Protein 1H6Q (pdb70)

InterPro domains:
  IPR011057 Mss4-like superfamily [SSF51316] (1-168)
  IPR011323 Mss4/translationally controlled 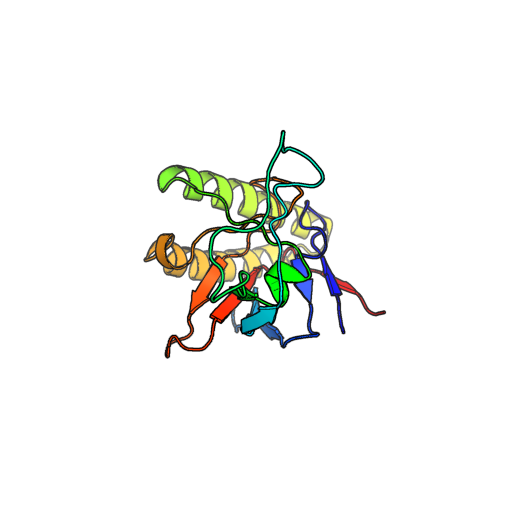tumour-associated TCTP [G3DSA:2.170.150.10] (1-168)
  IPR018103 Translationally controlled tumour protein, conserved site [PS01002] (45-55)
  IPR018103 Translationally controlled tumour protein, conserved site [PS01003] (125-147)
  IPR018105 Translationally controlled tumour protein [PF00838] (1-163)
  IPR018105 Translationally controlled tumour protein [PR01653] (1-21)
  IPR018105 Translationally controlled tumour protein [PR01653] (46-57)
  IPR018105 Translationally controlled tumour protein [PR01653] (58-77)
  IPR018105 Translationally controlled tumour protein [PTHR11991] (1-167)
  IPR034737 Translationally controlled tumour protein (TCTP) domain [PS51797] (1-168)

Solvent-accessible surface area: 11300 Å² total; per-residue (Å²): 155,30,55,16,87,10,104,59,34,8,87,86,7,1,1,53,72,50,87,33,160,116,58,145,36,23,6,51,37,0,50,5,121,87,62,108,50,174,61,67,67,103,82,112,180,61,66,104,136,107,93,155,120,62,170,124,161,89,127,149,37,83,75,66,31,21,38,0,30,120,70,29,153,18,24,85,54,105,57,77,137,169,41,17,101,77,84,19,90,38,6,17,106,37,0,58,47,81,0,131,142,76,52,77,133,70,36,78,80,6,53,165,46,10,75,27,30,22,139,128,12,45,74,80,50,152,84,32,68,18,28,13,18,96,43,115,51,51,56,2,10,16,6,4,31,25,107,139,177,115,27,158,30,21,18,0,9,0,31,60,4,3,21,61,64,83,169,229

Foldseek 3Di:
DKFKAFPQQGGRVFGPVQHWDADPQFKIKGWWDKDKDQDQDCPDPDDDDDDDQPPDDPDNDIDIDTPGCVVQVKAFDAADLVRLVVLCVVLLVVLLVVCVVPPNVVNVSNCVSVVVVVVVCSVCVPQQGWIGGPSPDSNTWIKTWHADPVRNIIMIITRNSRMDIHDD

CATH classification: 2.170.150.10

Organism: Schizosaccharomyces pombe (strain 972 / ATCC 24843) (NCBI:txid284812)

Secondary structure (DSSP, 8-state):
--EEE-TTTTSS-EETTT-EEE-SSSEEEEE--EEEEE----STTS------S-S-SS---EEEEEHHHHHTT-EE----HHHHHHHHHHHHHHHHHHHHHS-TTHHHHHHHHHHHHHHHHHTTTTTT--EE-TT--TTS--EEEEE-SSSS-EEEEEESTT-EEE--

GO terms:
  GO:0005634 nucleus (C, HDA)
  GO:0005829 cytosol (C, HDA)
  GO:0005515 protein binding (F, IPI)

Sequence (168 aa):
MLLYKDVISGDELVSDAYDLKEVDDIVYEADCQMVTVKQGGDVDIGANPSAEDAEENAEEGTETVNNLVYSFRLSPTSFDKKSYMSYIKGYMKAIKARLQESNPERVPVFEKNAIGFVKKILANFKDYDFYIGESMDPDAMVVLMNYREDGITPYMIFFKDGLVSEKF

Nearest PDB structures (foldseek):
  1h7y-assembly1_A  TM=1.006E+00  e=1.991E-35  Schizosaccharomyces pombe
  5o9m-assembly1_A  TM=9.366E-01  e=4.531E-17  Homo sapiens
  5o9l-assembly2_B  TM=9.007E-01  e=6.490E-17  Homo sapiens
  2hr9-assembly1_A  TM=8.297E-01  e=4.658E-18  Homo sapiens
  5o9m-assembly1_B  TM=8.349E-01  e=2.081E-17  Homo sapiens

Structure (mmCIF, N/CA/C/O backbone):
data_1H6Q
#
_entry.id   1H6Q
#
_cell.length_a   1.000
_cell.length_b   1.000
_cell.length_c   1.000
_cell.angle_alpha   90.00
_cell.angle_beta   90.00
_cell.angle_gamma   90.00
#
_symmetry.space_group_name_H-M   'P 1'
#
loop_
_atom_site.group_PDB
_atom_site.id
_atom_site.type_symbol
_atom_site.label_atom_id
_atom_site.label_alt_id
_atom_site.label_comp_id
_atom_site.label_asym_id
_atom_site.label_entity_id
_atom_site.label_seq_id
_atom_site.pdbx_PDB_ins_code
_atom_site.Cartn_x
_atom_site.Cartn_y
_atom_site.Cartn_z
_atom_site.occupancy
_atom_site.B_iso_or_equiv
_atom_site.auth_seq_id
_atom_site.auth_comp_id
_atom_site.auth_asym_id
_atom_site.auth_atom_id
_atom_site.pdbx_PDB_model_num
ATOM 1 N N . MET A 1 1 ? 5.454 2.181 15.222 1.00 0.00 1 MET A N 1
ATOM 2 C CA . MET A 1 1 ? 4.839 3.325 15.951 1.00 0.00 1 MET A CA 1
ATOM 3 C C . MET A 1 1 ? 4.741 4.535 15.016 1.00 0.00 1 MET A C 1
ATOM 4 O O . MET A 1 1 ? 3.857 5.359 15.141 1.00 0.00 1 MET A O 1
ATOM 20 N N . LEU A 1 2 ? 5.646 4.650 14.082 1.00 0.00 2 LEU A N 1
ATOM 21 C CA . LEU A 1 2 ? 5.608 5.806 13.150 1.00 0.00 2 LEU A CA 1
ATOM 22 C C . LEU A 1 2 ? 4.372 5.697 12.267 1.00 0.00 2 LEU A C 1
ATOM 23 O O . LEU A 1 2 ? 3.929 4.618 11.930 1.00 0.00 2 LEU A O 1
ATOM 39 N N . LEU A 1 3 ? 3.809 6.805 11.894 1.00 0.00 3 LEU A N 1
ATOM 40 C CA . LEU A 1 3 ? 2.597 6.763 11.039 1.00 0.00 3 LEU A CA 1
ATOM 41 C C . LEU A 1 3 ? 2.889 7.456 9.709 1.00 0.00 3 LEU A C 1
ATOM 42 O O . LEU A 1 3 ? 3.347 8.581 9.666 1.00 0.00 3 LEU A O 1
ATOM 58 N N . TYR A 1 4 ? 2.638 6.783 8.624 1.00 0.00 4 TYR A N 1
ATOM 59 C CA . TYR A 1 4 ? 2.909 7.384 7.289 1.00 0.00 4 TYR A CA 1
ATOM 60 C C . TYR A 1 4 ? 1.598 7.597 6.537 1.00 0.00 4 TYR A C 1
ATOM 61 O O . TYR A 1 4 ? 0.851 6.670 6.293 1.00 0.00 4 TYR A O 1
ATOM 79 N N . LYS A 1 5 ? 1.319 8.817 6.165 1.00 0.00 5 LYS A N 1
ATOM 80 C CA . LYS A 1 5 ? 0.060 9.106 5.423 1.00 0.00 5 LYS A CA 1
ATOM 81 C C . LYS A 1 5 ? 0.397 9.853 4.130 1.00 0.00 5 LYS A C 1
ATOM 82 O O . LYS A 1 5 ? 1.461 10.427 3.993 1.00 0.00 5 LYS A O 1
ATOM 101 N N . ASP A 1 6 ? -0.498 9.855 3.182 1.00 0.00 6 ASP A N 1
ATOM 102 C CA . ASP A 1 6 ? -0.227 10.569 1.902 1.00 0.00 6 ASP A CA 1
ATOM 103 C C . ASP A 1 6 ? -0.906 11.939 1.933 1.00 0.00 6 ASP A C 1
ATOM 104 O O . ASP A 1 6 ? -1.886 12.142 2.622 1.00 0.00 6 ASP A O 1
ATOM 113 N N . VAL A 1 7 ? -0.393 12.882 1.192 1.00 0.00 7 VAL A N 1
ATOM 114 C CA . VAL A 1 7 ? -1.012 14.237 1.182 1.00 0.00 7 VAL A CA 1
ATOM 115 C C . VAL A 1 7 ? -1.980 14.348 -0.001 1.00 0.00 7 VAL A C 1
ATOM 116 O O . VAL A 1 7 ? -2.827 15.217 -0.043 1.00 0.00 7 VAL A O 1
ATOM 129 N N . ILE A 1 8 ? -1.860 13.471 -0.961 1.00 0.00 8 ILE A N 1
ATOM 130 C CA . ILE A 1 8 ? -2.771 13.523 -2.138 1.00 0.00 8 ILE A CA 1
ATOM 131 C C . ILE A 1 8 ? -4.148 12.987 -1.741 1.00 0.00 8 ILE A C 1
ATOM 132 O O . ILE A 1 8 ? -5.168 13.558 -2.075 1.00 0.00 8 ILE A O 1
ATOM 148 N N . SER A 1 9 ? -4.187 11.893 -1.031 1.00 0.00 9 SER A N 1
ATOM 149 C CA . SER A 1 9 ? -5.499 11.322 -0.615 1.00 0.00 9 SER A CA 1
ATOM 150 C C . SER A 1 9 ? -5.303 9.879 -0.145 1.00 0.00 9 SER A C 1
ATOM 151 O O . SER A 1 9 ? -6.075 9.000 -0.474 1.00 0.00 9 SER A O 1
ATOM 159 N N . GLY A 1 10 ? -4.277 9.626 0.620 1.00 0.00 10 GLY A N 1
ATOM 160 C CA . GLY A 1 10 ? -4.035 8.238 1.107 1.00 0.00 10 GLY A CA 1
ATOM 161 C C . GLY A 1 10 ? -4.578 8.090 2.530 1.00 0.00 10 GLY A C 1
ATOM 162 O O . GLY A 1 10 ? -5.185 7.095 2.872 1.00 0.00 10 GLY A O 1
ATOM 166 N N . ASP A 1 11 ? -4.365 9.072 3.364 1.00 0.00 11 ASP A N 1
ATOM 167 C CA . ASP A 1 11 ? -4.869 8.983 4.764 1.00 0.00 11 ASP A CA 1
ATOM 168 C C . ASP A 1 11 ? -4.301 7.729 5.432 1.00 0.00 11 ASP A C 1
ATOM 169 O O . ASP A 1 11 ? -4.786 6.633 5.233 1.00 0.00 11 ASP A O 1
ATOM 178 N N . GLU A 1 12 ? -3.272 7.881 6.221 1.00 0.00 12 GLU A N 1
ATOM 179 C CA . GLU A 1 12 ? -2.673 6.695 6.897 1.00 0.00 12 GLU A CA 1
ATOM 180 C C . GLU A 1 12 ? -2.539 5.550 5.891 1.00 0.00 12 GLU A C 1
ATOM 181 O O . GLU A 1 12 ? -3.368 4.664 5.833 1.00 0.00 12 GLU A O 1
ATOM 193 N N . LEU A 1 13 ? -1.504 5.565 5.096 1.00 0.00 13 LEU A N 1
ATOM 194 C CA . LEU A 1 13 ? -1.321 4.479 4.092 1.00 0.00 13 LEU A CA 1
ATOM 195 C C . LEU A 1 13 ? -0.590 3.294 4.729 1.00 0.00 13 LEU A C 1
ATOM 196 O O . LEU A 1 13 ? -0.814 2.156 4.370 1.00 0.00 13 LEU A O 1
ATOM 212 N N . VAL A 1 14 ? 0.283 3.543 5.669 1.00 0.00 14 VAL A N 1
ATOM 213 C CA . VAL A 1 14 ? 1.015 2.412 6.309 1.00 0.00 14 VAL A CA 1
ATOM 214 C C . VAL A 1 14 ? 1.718 2.908 7.572 1.00 0.00 14 VAL A C 1
ATOM 215 O O . VAL A 1 14 ? 1.722 4.085 7.861 1.00 0.00 14 VAL A O 1
ATOM 228 N N . SER A 1 15 ? 2.314 2.025 8.328 1.00 0.00 15 SER A N 1
ATOM 229 C CA . SER A 1 15 ? 3.011 2.468 9.567 1.00 0.00 15 SER A CA 1
ATOM 230 C C . SER A 1 15 ? 4.240 1.594 9.816 1.00 0.00 15 SER A C 1
ATOM 231 O O . SER A 1 15 ? 4.421 0.568 9.191 1.00 0.00 15 SER A O 1
ATOM 239 N N . ASP A 1 16 ? 5.089 1.994 10.727 1.00 0.00 16 ASP A N 1
ATOM 240 C CA . ASP A 1 16 ? 6.305 1.186 11.017 1.00 0.00 16 ASP A CA 1
ATOM 241 C C . ASP A 1 16 ? 6.016 0.226 12.171 1.00 0.00 16 ASP A C 1
ATOM 242 O O . ASP A 1 16 ? 6.836 -0.596 12.527 1.00 0.00 16 ASP A O 1
ATOM 251 N N . ALA A 1 17 ? 4.853 0.319 12.757 1.00 0.00 17 ALA A N 1
ATOM 252 C CA . ALA A 1 17 ? 4.515 -0.594 13.885 1.00 0.00 17 ALA A CA 1
ATOM 253 C C . ALA A 1 17 ? 4.739 -2.040 13.444 1.00 0.00 17 ALA A C 1
ATOM 254 O O . ALA A 1 17 ? 4.897 -2.930 14.257 1.00 0.00 17 ALA A O 1
ATOM 261 N N . TYR A 1 18 ? 4.755 -2.281 12.163 1.00 0.00 18 TYR A N 1
ATOM 262 C CA . TYR A 1 18 ? 4.971 -3.669 11.670 1.00 0.00 18 TYR A CA 1
ATOM 263 C C . TYR A 1 18 ? 6.434 -3.841 11.262 1.00 0.00 18 TYR A C 1
ATOM 264 O O . TYR A 1 18 ? 7.124 -4.722 11.736 1.00 0.00 18 TYR A O 1
ATOM 28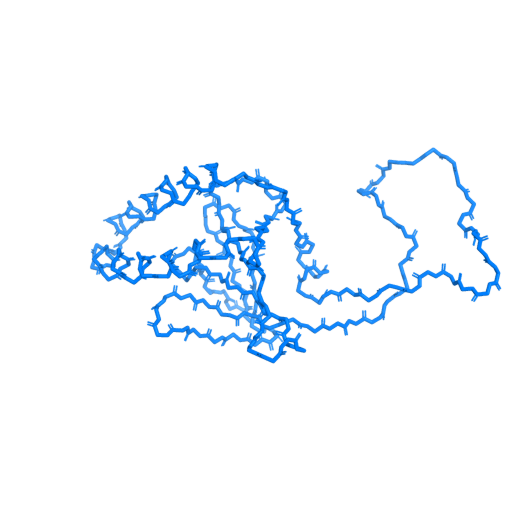2 N N . ASP A 1 19 ? 6.898 -2.998 10.380 1.00 0.00 19 ASP A N 1
ATOM 283 C CA . ASP A 1 19 ? 8.308 -3.075 9.901 1.00 0.00 19 ASP A CA 1
ATOM 284 C C . ASP A 1 19 ? 8.371 -2.431 8.521 1.00 0.00 19 ASP A C 1
ATOM 285 O O . ASP A 1 19 ? 7.567 -2.724 7.658 1.00 0.00 19 ASP A O 1
ATOM 294 N N . LEU A 1 20 ? 9.293 -1.537 8.301 1.00 0.00 20 LEU A N 1
ATOM 295 C CA . LEU A 1 20 ? 9.351 -0.878 6.971 1.00 0.00 20 LEU A CA 1
ATOM 296 C C . LEU A 1 20 ? 10.767 -0.917 6.401 1.00 0.00 20 LEU A C 1
ATOM 297 O O . LEU A 1 20 ? 11.735 -0.616 7.070 1.00 0.00 20 LEU A O 1
ATOM 313 N N . LYS A 1 21 ? 10.880 -1.281 5.154 1.00 0.00 21 LYS A N 1
ATOM 314 C CA . LYS A 1 21 ? 12.214 -1.340 4.500 1.00 0.00 21 LYS A CA 1
ATOM 315 C C . LYS A 1 21 ? 12.130 -0.613 3.159 1.00 0.00 21 LYS A C 1
ATOM 316 O O . LYS A 1 21 ? 11.266 -0.888 2.349 1.00 0.00 21 LYS A O 1
ATOM 335 N N . GLU A 1 22 ? 13.008 0.317 2.915 1.00 0.00 22 GLU A N 1
ATOM 336 C CA . GLU A 1 22 ? 12.954 1.055 1.624 1.00 0.00 22 GLU A CA 1
ATOM 337 C C . GLU A 1 22 ? 13.865 0.370 0.602 1.00 0.00 22 GLU A C 1
ATOM 338 O O . GLU A 1 22 ? 15.018 0.093 0.868 1.00 0.00 22 GLU A O 1
ATOM 350 N N . VAL A 1 23 ? 13.356 0.097 -0.563 1.00 0.00 23 VAL A N 1
ATOM 351 C CA . VAL A 1 23 ? 14.189 -0.569 -1.605 1.00 0.00 23 VAL A CA 1
ATOM 352 C C . VAL A 1 23 ? 15.114 0.462 -2.254 1.00 0.00 23 VAL A C 1
ATOM 353 O O . VAL A 1 23 ? 14.814 1.638 -2.300 1.00 0.00 23 VAL A O 1
ATOM 366 N N . ASP A 1 24 ? 16.239 0.028 -2.753 1.00 0.00 24 ASP A N 1
ATOM 367 C CA . ASP A 1 24 ? 17.187 0.980 -3.396 1.00 0.00 24 ASP A CA 1
ATOM 368 C C . ASP A 1 24 ? 16.420 1.948 -4.299 1.00 0.00 24 ASP A C 1
ATOM 369 O O . ASP A 1 24 ? 16.835 3.069 -4.517 1.00 0.00 24 ASP A O 1
ATOM 378 N N . ASP A 1 25 ? 15.305 1.527 -4.831 1.00 0.00 25 ASP A N 1
ATOM 379 C CA . ASP A 1 25 ? 14.520 2.425 -5.723 1.00 0.00 25 ASP A CA 1
ATOM 380 C C . ASP A 1 25 ? 13.985 3.615 -4.913 1.00 0.00 25 ASP A C 1
ATOM 381 O O . ASP A 1 25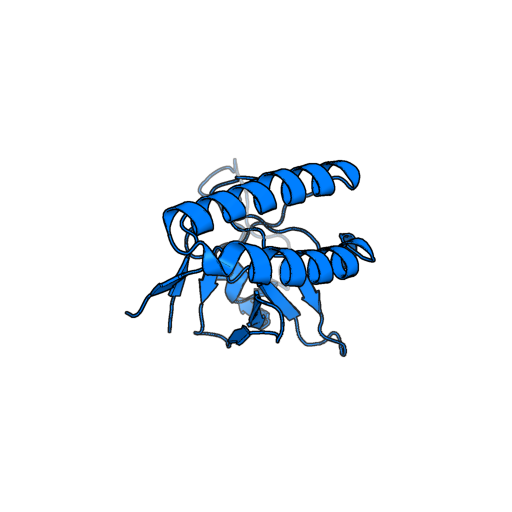 ? 14.729 4.500 -4.542 1.00 0.00 25 ASP A O 1
ATOM 390 N N . ILE A 1 26 ? 12.707 3.647 -4.632 1.00 0.00 26 ILE A N 1
ATOM 391 C CA . ILE A 1 26 ? 12.144 4.782 -3.850 1.00 0.00 26 ILE A CA 1
ATOM 392 C C . ILE A 1 26 ? 10.772 4.385 -3.304 1.00 0.00 26 ILE A C 1
ATOM 393 O O . ILE A 1 26 ? 9.802 5.101 -3.451 1.00 0.00 26 ILE A O 1
ATOM 409 N N . VAL A 1 27 ? 10.683 3.242 -2.678 1.00 0.00 27 VAL A N 1
ATOM 410 C CA . VAL A 1 27 ? 9.372 2.798 -2.128 1.00 0.00 27 VAL A CA 1
ATOM 411 C C . VAL A 1 27 ? 9.584 2.131 -0.768 1.00 0.00 27 VAL A C 1
ATOM 412 O O . VAL A 1 27 ? 10.622 1.559 -0.499 1.00 0.00 27 VAL A O 1
ATOM 425 N N . TYR A 1 28 ? 8.603 2.197 0.092 1.00 0.00 28 TYR A N 1
ATOM 426 C CA . TYR A 1 28 ? 8.740 1.564 1.434 1.00 0.00 28 TYR A CA 1
ATOM 427 C C . TYR A 1 28 ? 8.006 0.221 1.431 1.00 0.00 28 TYR A C 1
ATOM 428 O O . TYR A 1 28 ? 7.119 -0.008 0.636 1.00 0.00 28 TYR A O 1
ATOM 446 N N . GLU A 1 29 ? 8.361 -0.670 2.314 1.00 0.00 29 GLU A N 1
ATOM 447 C CA . GLU A 1 29 ? 7.667 -1.991 2.348 1.00 0.00 29 GLU A CA 1
ATOM 448 C C . GLU A 1 29 ? 7.191 -2.285 3.772 1.00 0.00 29 GLU A C 1
ATOM 449 O O . GLU A 1 29 ? 7.981 -2.430 4.679 1.00 0.00 29 GLU A O 1
ATOM 461 N N . ALA A 1 30 ? 5.904 -2.391 3.974 1.00 0.00 30 ALA A N 1
ATOM 462 C CA . ALA A 1 30 ? 5.389 -2.688 5.343 1.00 0.00 30 ALA A CA 1
ATOM 463 C C . ALA A 1 30 ? 4.885 -4.132 5.382 1.00 0.00 30 ALA A C 1
ATOM 464 O O . ALA A 1 30 ? 3.912 -4.480 4.742 1.00 0.00 30 ALA A O 1
ATOM 471 N N . ASP A 1 31 ? 5.546 -4.979 6.123 1.00 0.00 31 ASP A N 1
ATOM 472 C CA . ASP A 1 31 ? 5.118 -6.405 6.197 1.00 0.00 31 ASP A CA 1
ATOM 473 C C . ASP A 1 31 ? 3.850 -6.527 7.045 1.00 0.00 31 ASP A C 1
ATOM 474 O O . ASP A 1 31 ? 3.653 -5.801 7.998 1.00 0.00 31 ASP A O 1
ATOM 483 N N . CYS A 1 32 ? 2.994 -7.454 6.708 1.00 0.00 32 CYS A N 1
ATOM 484 C CA . CYS A 1 32 ? 1.741 -7.638 7.493 1.00 0.00 32 CYS A CA 1
ATOM 485 C C . CYS A 1 32 ? 1.653 -9.093 7.961 1.00 0.00 32 CYS A C 1
ATOM 486 O O . CYS A 1 32 ? 2.125 -9.997 7.299 1.00 0.00 32 CYS A O 1
ATOM 494 N N . GLN A 1 33 ? 1.056 -9.328 9.097 1.00 0.00 33 GLN A N 1
ATOM 495 C CA . GLN A 1 33 ? 0.945 -10.726 9.604 1.00 0.00 33 GLN A CA 1
ATOM 496 C C . GLN A 1 33 ? -0.527 -11.142 9.648 1.00 0.00 33 GLN A C 1
ATOM 497 O O . GLN A 1 33 ? -1.418 -10.322 9.547 1.00 0.00 33 GLN A O 1
ATOM 511 N N . MET A 1 34 ? -0.787 -12.413 9.797 1.00 0.00 34 MET A N 1
ATOM 512 C CA . MET A 1 34 ? -2.199 -12.886 9.847 1.00 0.00 34 MET A CA 1
ATOM 513 C C . MET A 1 34 ? -2.599 -13.143 11.301 1.00 0.00 34 MET A C 1
ATOM 514 O O . MET A 1 34 ? -1.864 -13.745 12.060 1.00 0.00 34 MET A O 1
ATOM 528 N N . VAL A 1 35 ? -3.758 -12.694 11.696 1.00 0.00 35 VAL A N 1
ATOM 529 C CA . VAL A 1 35 ? -4.202 -12.914 13.101 1.00 0.00 35 VAL A CA 1
ATOM 530 C C . VAL A 1 35 ? -5.632 -13.457 13.104 1.00 0.00 35 VAL A C 1
ATOM 531 O O . VAL A 1 35 ? -6.423 -13.154 12.232 1.00 0.00 35 VAL A O 1
ATOM 544 N N . THR A 1 36 ? -5.970 -14.257 14.076 1.00 0.00 36 THR A N 1
ATOM 545 C CA . THR A 1 36 ? -7.347 -14.818 14.134 1.00 0.00 36 THR A CA 1
ATOM 546 C C . THR A 1 36 ? -8.199 -13.975 15.084 1.00 0.00 36 THR A C 1
ATOM 547 O O . THR A 1 36 ? -7.848 -13.767 16.229 1.00 0.00 36 THR A O 1
ATOM 558 N N . VAL A 1 37 ? -9.314 -13.486 14.618 1.00 0.00 37 VAL A N 1
ATOM 559 C CA . VAL A 1 37 ? -10.186 -12.655 15.496 1.00 0.00 37 VAL A CA 1
ATOM 560 C C . VAL A 1 37 ? -11.635 -13.134 15.373 1.00 0.00 37 VAL A C 1
ATOM 561 O O . VAL A 1 37 ? -11.999 -13.801 14.425 1.00 0.00 37 VAL A O 1
ATOM 574 N N . LYS A 1 38 ? -12.463 -12.801 16.325 1.00 0.00 38 LYS A N 1
ATOM 575 C CA . LYS A 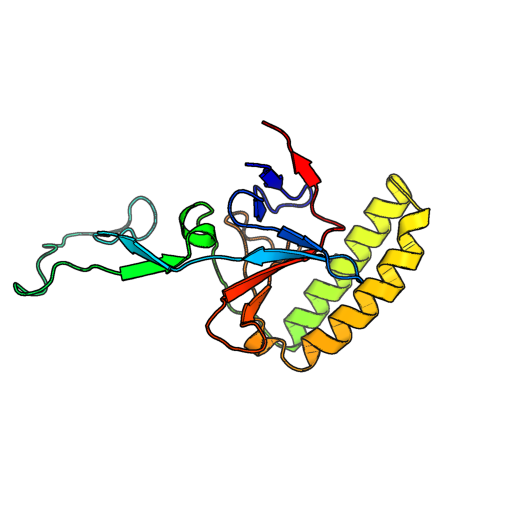1 38 ? -13.885 -13.240 16.260 1.00 0.00 38 LYS A CA 1
ATOM 576 C C . LYS A 1 38 ? -14.727 -12.144 15.606 1.00 0.00 38 LYS A C 1
ATOM 577 O O . LYS A 1 38 ? -15.124 -11.189 16.244 1.00 0.00 38 LYS A O 1
ATOM 596 N N . GLN A 1 39 ? -15.003 -12.272 14.336 1.00 0.00 39 GLN A N 1
ATOM 597 C CA . GLN A 1 39 ? -15.820 -11.237 13.642 1.00 0.00 39 GLN A CA 1
ATOM 598 C C . GLN A 1 39 ? -17.233 -11.776 13.412 1.00 0.00 39 GLN A C 1
ATOM 599 O O . GLN A 1 39 ? -17.420 -12.915 13.034 1.00 0.00 39 GLN A O 1
ATOM 613 N N . GLY A 1 40 ? -18.230 -10.964 13.637 1.00 0.00 40 GLY A N 1
ATOM 614 C CA . GLY A 1 40 ? -19.631 -11.431 13.431 1.00 0.00 40 GLY A CA 1
ATOM 615 C C . GLY A 1 40 ? -20.260 -10.662 12.268 1.00 0.00 40 GLY A C 1
ATOM 616 O O . GLY A 1 40 ? -21.394 -10.234 12.334 1.00 0.00 40 GLY A O 1
ATOM 620 N N . GLY A 1 41 ? -19.531 -10.485 11.199 1.00 0.00 41 GLY A N 1
ATOM 621 C CA . GLY A 1 41 ? -20.088 -9.745 10.031 1.00 0.00 41 GLY A CA 1
ATOM 622 C C . GLY A 1 41 ? -20.026 -8.241 10.302 1.00 0.00 41 GLY A C 1
ATOM 623 O O . GLY A 1 41 ? -20.019 -7.805 11.437 1.00 0.00 41 GLY A O 1
ATOM 627 N N . ASP A 1 42 ? -19.981 -7.443 9.271 1.00 0.00 42 ASP A N 1
ATOM 628 C CA . ASP A 1 42 ? -19.920 -5.968 9.472 1.00 0.00 42 ASP A CA 1
ATOM 629 C C . ASP A 1 42 ? -20.709 -5.269 8.363 1.00 0.00 42 ASP A C 1
ATOM 630 O O . ASP A 1 42 ? -21.581 -4.464 8.621 1.00 0.00 42 ASP A O 1
ATOM 639 N N . VAL A 1 43 ? -20.410 -5.571 7.129 1.00 0.00 43 VAL A N 1
ATOM 640 C CA . VAL A 1 43 ? -21.144 -4.925 6.004 1.00 0.00 43 VAL A CA 1
ATOM 641 C C . VAL A 1 43 ? -21.294 -3.428 6.285 1.00 0.00 43 VAL A C 1
ATOM 642 O O . VAL A 1 43 ? -22.324 -2.972 6.738 1.00 0.00 43 VAL A O 1
ATOM 655 N N . ASP A 1 44 ? -20.273 -2.660 6.018 1.00 0.00 44 ASP A N 1
ATOM 656 C CA . ASP A 1 44 ? -20.358 -1.195 6.272 1.00 0.00 44 ASP A CA 1
ATOM 657 C C . ASP A 1 44 ? -20.842 -0.951 7.702 1.00 0.00 44 ASP A C 1
ATOM 658 O O . ASP A 1 44 ? -20.976 -1.869 8.486 1.00 0.00 44 ASP A O 1
ATOM 667 N N . ILE A 1 45 ? -21.108 0.279 8.046 1.00 0.00 45 ILE A N 1
ATOM 668 C CA . ILE A 1 45 ? -21.587 0.580 9.424 1.00 0.00 45 ILE A CA 1
ATOM 669 C C . ILE A 1 45 ? -23.116 0.603 9.435 1.00 0.00 45 ILE A C 1
ATOM 670 O O . ILE A 1 45 ? -23.731 1.582 9.808 1.00 0.00 45 ILE A O 1
ATOM 686 N N . GLY A 1 46 ? -23.737 -0.470 9.026 1.00 0.00 46 GLY A N 1
ATOM 687 C CA . GLY A 1 46 ? -25.226 -0.510 9.013 1.00 0.00 46 GLY A CA 1
ATOM 688 C C . GLY A 1 46 ? -25.717 -0.789 7.591 1.00 0.00 46 GLY A C 1
ATOM 689 O O . GLY A 1 46 ? -25.467 -0.027 6.677 1.00 0.00 46 GLY A O 1
ATOM 693 N N . ALA A 1 47 ? -26.413 -1.875 7.397 1.00 0.00 47 ALA A N 1
ATOM 694 C CA . ALA A 1 47 ? -26.918 -2.201 6.033 1.00 0.00 47 ALA A CA 1
ATOM 695 C C . ALA A 1 47 ? -27.460 -3.633 6.015 1.00 0.00 47 ALA A C 1
ATOM 696 O O . ALA A 1 47 ? -27.126 -4.422 5.152 1.00 0.00 47 ALA A O 1
ATOM 703 N N . ASN A 1 48 ? -28.296 -3.976 6.957 1.00 0.00 48 ASN A N 1
ATOM 704 C CA . ASN A 1 48 ? -28.857 -5.358 6.986 1.00 0.00 48 ASN A CA 1
ATOM 705 C C . ASN A 1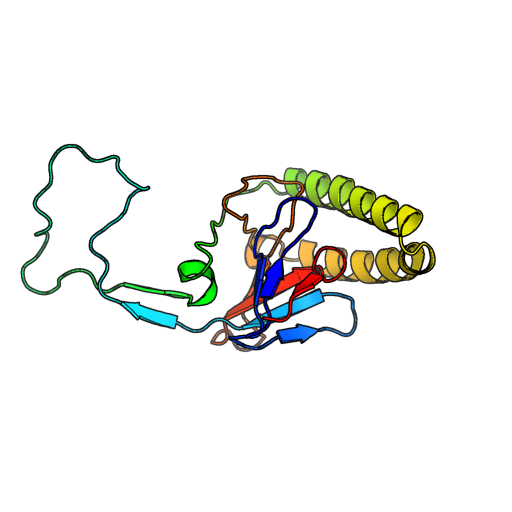 48 ? -30.290 -5.317 7.531 1.00 0.00 48 ASN A C 1
ATOM 706 O O . ASN A 1 48 ? -30.584 -4.563 8.437 1.00 0.00 48 ASN A O 1
ATOM 717 N N . PRO A 1 49 ? -31.140 -6.135 6.960 1.00 0.00 49 PRO A N 1
ATOM 718 C CA . PRO A 1 49 ? -32.555 -6.220 7.364 1.00 0.00 49 PRO A CA 1
ATOM 719 C C . PRO A 1 49 ? -32.696 -7.045 8.648 1.00 0.00 49 PRO A C 1
ATOM 720 O O . PRO A 1 49 ? -32.649 -6.521 9.742 1.00 0.00 49 PRO A O 1
ATOM 731 N N . SER A 1 50 ? -32.867 -8.333 8.519 1.00 0.00 50 SER A N 1
ATOM 732 C CA . SER A 1 50 ? -33.008 -9.192 9.729 1.00 0.00 50 SER A CA 1
ATOM 733 C C . SER A 1 50 ? -32.128 -10.433 9.576 1.00 0.00 50 SER A C 1
ATOM 734 O O . SER A 1 50 ? -32.010 -10.993 8.504 1.00 0.00 50 SER A O 1
ATOM 742 N N . ALA A 1 51 ? -31.509 -10.867 10.639 1.00 0.00 51 ALA A N 1
ATOM 743 C CA . ALA A 1 51 ? -30.637 -12.072 10.553 1.00 0.00 51 ALA A CA 1
ATOM 744 C C . ALA A 1 51 ? -30.682 -12.827 11.882 1.00 0.00 51 ALA A C 1
ATOM 745 O O . ALA A 1 51 ? -31.330 -12.411 12.822 1.00 0.00 51 ALA A O 1
ATOM 752 N N . GLU A 1 52 ? -30.001 -13.938 11.969 1.00 0.00 52 GLU A N 1
ATOM 753 C CA . GLU A 1 52 ? -30.007 -14.718 13.239 1.00 0.00 52 GLU A CA 1
ATOM 754 C C . GLU A 1 52 ? -28.573 -14.873 13.751 1.00 0.00 52 GLU A C 1
ATOM 755 O O . GLU A 1 52 ? -28.340 -15.049 14.930 1.00 0.00 52 GLU A O 1
ATOM 767 N N . ASP A 1 53 ? -27.609 -14.807 12.874 1.00 0.00 53 ASP A N 1
ATOM 768 C CA . ASP A 1 53 ? -26.191 -14.948 13.312 1.00 0.00 53 ASP A CA 1
ATOM 769 C C . ASP A 1 53 ? -25.971 -16.350 13.887 1.00 0.00 53 ASP A C 1
ATOM 770 O O . ASP A 1 53 ? -25.244 -16.531 14.844 1.00 0.00 53 ASP A O 1
ATOM 779 N N . ALA A 1 54 ? -26.592 -17.342 13.310 1.00 0.00 54 ALA A N 1
ATOM 780 C CA . ALA A 1 54 ? -26.417 -18.729 13.823 1.00 0.00 54 ALA A CA 1
ATOM 781 C C . ALA A 1 54 ? -25.603 -19.543 12.816 1.00 0.00 54 ALA A C 1
ATOM 782 O O . ALA A 1 54 ? -24.509 -19.989 13.101 1.00 0.00 54 ALA A O 1
ATOM 789 N N . GLU A 1 55 ? -26.126 -19.738 11.636 1.00 0.00 55 GLU A N 1
ATOM 790 C CA . GLU A 1 55 ? -25.381 -20.519 10.610 1.00 0.00 55 GLU A CA 1
ATOM 791 C C . GLU A 1 55 ? -25.218 -21.965 11.084 1.00 0.00 55 GLU A C 1
ATOM 792 O O . GLU A 1 55 ? -26.057 -22.808 10.831 1.00 0.00 55 GLU A O 1
ATOM 804 N N . GLU A 1 56 ? -24.144 -22.262 11.765 1.00 0.00 56 GLU A N 1
ATOM 805 C CA . GLU A 1 56 ? -23.932 -23.657 12.246 1.00 0.00 56 GLU A CA 1
ATOM 806 C C . GLU A 1 56 ? -23.742 -23.656 13.766 1.00 0.00 56 GLU A C 1
ATOM 807 O O . GLU A 1 56 ? -23.646 -22.618 14.391 1.00 0.00 56 GLU A O 1
ATOM 819 N N . ASN A 1 57 ? -23.686 -24.816 14.365 1.00 0.00 57 ASN A N 1
ATOM 820 C CA . ASN A 1 57 ? -23.500 -24.888 15.842 1.00 0.00 57 ASN A CA 1
ATOM 821 C C . ASN A 1 57 ? -22.140 -25.517 16.151 1.00 0.00 57 ASN A C 1
ATOM 822 O O . ASN A 1 57 ? -21.891 -25.975 17.247 1.00 0.00 57 ASN A O 1
ATOM 833 N N . ALA A 1 58 ? -21.257 -25.540 15.189 1.00 0.00 58 ALA A N 1
ATOM 834 C CA . ALA A 1 58 ? -19.913 -26.139 15.427 1.00 0.00 58 ALA A CA 1
ATOM 835 C C . ALA A 1 58 ? -18.829 -25.137 15.023 1.00 0.00 58 ALA A C 1
ATOM 836 O O . ALA A 1 58 ? -17.683 -25.492 14.831 1.00 0.00 58 ALA A O 1
ATOM 843 N N . GLU A 1 59 ? -19.182 -23.888 14.891 1.00 0.00 59 GLU A N 1
ATOM 844 C CA . GLU A 1 59 ? -18.169 -22.867 14.499 1.00 0.00 59 GLU A CA 1
ATOM 845 C C . GLU A 1 59 ? -18.839 -21.494 14.404 1.00 0.00 59 GLU A C 1
ATOM 846 O O . GLU A 1 59 ? -19.798 -21.309 13.682 1.00 0.00 59 GLU A O 1
ATOM 858 N N . GLU A 1 60 ? -18.340 -20.531 15.131 1.00 0.00 60 GLU A N 1
ATOM 859 C CA . GLU A 1 60 ? -18.947 -19.172 15.085 1.00 0.00 60 GLU A CA 1
ATOM 860 C C . GLU A 1 60 ? -18.607 -18.503 13.754 1.00 0.00 60 GLU A C 1
ATOM 861 O O . GLU A 1 60 ? -19.459 -18.301 12.912 1.00 0.00 60 GLU A O 1
ATOM 873 N N . GLY A 1 61 ? -17.367 -18.157 13.559 1.00 0.00 61 GLY A N 1
ATOM 874 C CA . GLY A 1 61 ? -16.970 -17.500 12.283 1.00 0.00 61 GLY A CA 1
ATOM 875 C C . GLY A 1 61 ? -15.601 -16.837 12.452 1.00 0.00 61 GLY A C 1
ATOM 876 O O . GLY A 1 61 ? -15.440 -15.656 12.216 1.00 0.00 61 GLY A O 1
ATOM 880 N N . THR A 1 62 ? -14.614 -17.587 12.859 1.00 0.00 62 THR A N 1
ATOM 881 C CA . THR A 1 62 ? -13.256 -16.999 13.043 1.00 0.00 62 THR A CA 1
ATOM 882 C C . THR A 1 62 ? -12.587 -16.829 11.678 1.00 0.00 62 THR A C 1
ATOM 883 O O . THR A 1 62 ? -12.459 -17.767 10.917 1.00 0.00 62 THR A O 1
ATOM 894 N N . GLU A 1 63 ? -12.159 -15.637 11.360 1.00 0.00 63 GLU A N 1
ATOM 895 C CA . GLU A 1 63 ? -11.500 -15.410 10.043 1.00 0.00 63 GLU A CA 1
ATOM 896 C C . GLU A 1 63 ? -10.185 -14.657 10.253 1.00 0.00 63 GLU A C 1
ATOM 897 O O . GLU A 1 63 ? -10.138 -13.644 10.922 1.00 0.00 63 GLU A O 1
ATOM 909 N N . THR A 1 64 ? -9.114 -15.144 9.686 1.00 0.00 64 THR A N 1
ATOM 910 C CA . THR A 1 64 ? -7.803 -14.455 9.855 1.00 0.00 64 THR A CA 1
ATOM 911 C C . THR A 1 64 ? -7.693 -13.315 8.841 1.00 0.00 64 THR A C 1
ATOM 912 O O . THR A 1 64 ? -8.093 -13.443 7.700 1.00 0.00 64 THR A O 1
ATOM 923 N N . VAL A 1 65 ? -7.154 -12.199 9.249 1.00 0.00 65 VAL A N 1
ATOM 924 C CA . VAL A 1 65 ? -7.017 -11.048 8.312 1.00 0.00 65 VAL A CA 1
ATOM 925 C C . VAL A 1 65 ? -5.697 -10.325 8.582 1.00 0.00 65 VAL A C 1
ATOM 926 O O . VAL A 1 65 ? -5.148 -10.400 9.663 1.00 0.00 65 VAL A O 1
ATOM 939 N N . ASN A 1 66 ? -5.183 -9.623 7.611 1.00 0.00 66 ASN A N 1
ATOM 940 C CA . ASN A 1 66 ? -3.901 -8.894 7.818 1.00 0.00 66 ASN A CA 1
ATOM 941 C C . ASN A 1 66 ? -4.075 -7.875 8.946 1.00 0.00 66 ASN A C 1
ATOM 942 O O . ASN A 1 66 ? -5.160 -7.390 9.195 1.00 0.00 66 ASN A O 1
ATOM 953 N N . ASN A 1 67 ? -3.016 -7.549 9.635 1.00 0.00 67 ASN A N 1
ATOM 954 C CA . ASN A 1 67 ? -3.128 -6.563 10.746 1.00 0.00 67 ASN A CA 1
ATOM 955 C C . ASN A 1 67 ? -3.008 -5.144 10.186 1.00 0.00 67 ASN A C 1
ATOM 956 O O . ASN A 1 67 ? -3.388 -4.182 10.823 1.00 0.00 67 ASN A O 1
ATOM 967 N N . LEU A 1 68 ? -2.492 -5.006 8.995 1.00 0.00 68 LEU A N 1
ATOM 968 C CA . LEU A 1 68 ? -2.356 -3.651 8.396 1.00 0.00 68 LEU A CA 1
ATOM 969 C C . LEU A 1 68 ? -3.679 -3.271 7.740 1.00 0.00 68 LEU A C 1
ATOM 970 O O . LEU A 1 68 ? -4.140 -2.153 7.845 1.00 0.00 68 LEU A O 1
ATOM 986 N N . VAL A 1 69 ? -4.295 -4.199 7.063 1.00 0.00 69 VAL A N 1
ATOM 987 C CA . VAL A 1 69 ? -5.590 -3.898 6.402 1.00 0.00 69 VAL A CA 1
ATOM 988 C C . VAL A 1 69 ? -6.683 -3.770 7.466 1.00 0.00 69 VAL A C 1
ATOM 989 O O . VAL A 1 69 ? -7.580 -2.959 7.355 1.00 0.00 69 VAL A O 1
ATOM 1002 N N . TYR A 1 70 ? -6.617 -4.570 8.496 1.00 0.00 70 TYR A N 1
ATOM 1003 C CA . TYR A 1 70 ? -7.652 -4.501 9.565 1.00 0.00 70 TYR A CA 1
ATOM 1004 C C . TYR A 1 70 ? -7.503 -3.197 10.351 1.00 0.00 70 TYR A C 1
ATOM 1005 O O . TYR A 1 70 ? -8.472 -2.537 10.667 1.00 0.00 70 TYR A O 1
ATOM 1023 N N . SER A 1 71 ? -6.296 -2.826 10.675 1.00 0.00 71 SER A N 1
ATOM 1024 C CA . SER A 1 71 ? -6.085 -1.568 11.447 1.00 0.00 71 SER A CA 1
ATOM 1025 C C . SER A 1 71 ? -6.298 -0.355 10.537 1.00 0.00 71 SER A C 1
ATOM 1026 O O . SER A 1 71 ? -6.674 0.710 10.986 1.00 0.00 71 SER A O 1
ATOM 1034 N N . PHE A 1 72 ? -6.062 -0.507 9.263 1.00 0.00 72 PHE A N 1
ATOM 1035 C CA . PHE A 1 72 ? -6.250 0.640 8.330 1.00 0.00 72 PHE A CA 1
ATOM 1036 C C . PHE A 1 72 ? -7.396 0.330 7.366 1.00 0.00 72 PHE A C 1
ATOM 1037 O O . PHE A 1 72 ? -7.548 0.966 6.342 1.00 0.00 72 PHE A O 1
ATOM 1054 N N . ARG A 1 73 ? -8.203 -0.642 7.697 1.00 0.00 73 ARG A N 1
ATOM 1055 C CA . ARG A 1 73 ? -9.357 -1.013 6.824 1.00 0.00 73 ARG A CA 1
ATOM 1056 C C . ARG A 1 73 ? -8.971 -0.904 5.345 1.00 0.00 73 ARG A C 1
ATOM 1057 O O . ARG A 1 73 ? -9.726 -0.399 4.538 1.00 0.00 73 ARG A O 1
ATOM 1078 N N . LEU A 1 74 ? -7.813 -1.383 4.975 1.00 0.00 74 LEU A N 1
ATOM 1079 C CA . LEU A 1 74 ? -7.411 -1.308 3.541 1.00 0.00 74 LEU A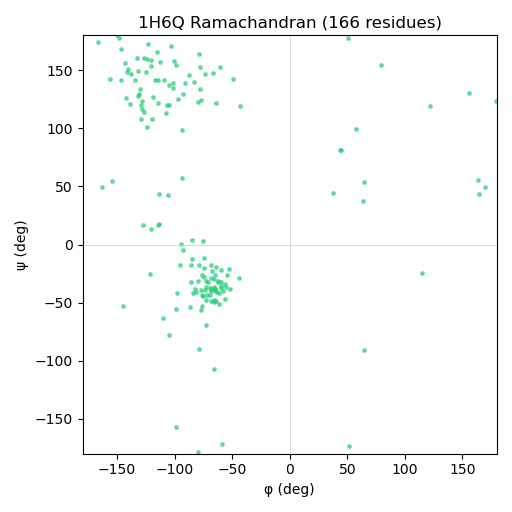 CA 1
ATOM 1080 C C . LEU A 1 74 ? -8.561 -1.842 2.684 1.00 0.00 74 LEU A C 1
ATOM 1081 O O . LEU A 1 74 ? -9.236 -2.781 3.055 1.00 0.00 74 LEU A O 1
ATOM 1097 N N . SER A 1 75 ? -8.794 -1.257 1.541 1.00 0.00 75 SER A N 1
ATOM 1098 C CA . SER A 1 75 ? -9.905 -1.745 0.678 1.00 0.00 75 SER A CA 1
ATOM 1099 C C . SER A 1 75 ? -9.380 -1.986 -0.744 1.00 0.00 75 SER A C 1
ATOM 1100 O O . SER A 1 75 ? -9.107 -1.048 -1.464 1.00 0.00 75 SER A O 1
ATOM 1108 N N . PRO A 1 76 ? -9.256 -3.239 -1.109 1.00 0.00 76 PRO A N 1
ATOM 1109 C CA . PRO A 1 76 ? -8.767 -3.629 -2.442 1.00 0.00 76 PRO A CA 1
ATOM 1110 C C . PRO A 1 76 ? -9.881 -3.475 -3.481 1.00 0.00 76 PRO A C 1
ATOM 1111 O O . PRO A 1 76 ? -11.006 -3.880 -3.262 1.00 0.00 76 PRO A O 1
ATOM 1122 N N . THR A 1 77 ? -9.579 -2.888 -4.605 1.00 0.00 77 THR A N 1
ATOM 1123 C CA . THR A 1 77 ? -10.624 -2.704 -5.651 1.00 0.00 77 THR A CA 1
ATOM 1124 C C . THR A 1 77 ? -10.155 -3.330 -6.965 1.00 0.00 77 THR A C 1
ATOM 1125 O O . THR A 1 77 ? -8.978 -3.544 -7.178 1.00 0.00 77 THR A O 1
ATOM 1136 N N . SER A 1 78 ? -11.070 -3.623 -7.850 1.00 0.00 78 SER A N 1
ATOM 1137 C CA . SER A 1 78 ? -10.683 -4.229 -9.153 1.00 0.00 78 SER A CA 1
ATOM 1138 C C . SER A 1 78 ? -10.151 -3.133 -10.079 1.00 0.00 78 SER A C 1
ATOM 1139 O O . SER A 1 78 ? -10.343 -1.957 -9.835 1.00 0.00 78 SER A O 1
ATOM 1147 N N . PHE A 1 79 ? -9.481 -3.502 -11.134 1.00 0.00 79 PHE A N 1
ATOM 1148 C CA . PHE A 1 79 ? -8.937 -2.473 -12.063 1.00 0.00 79 PHE A CA 1
ATOM 1149 C C . PHE A 1 79 ? -8.875 -3.039 -13.484 1.00 0.00 79 PHE A C 1
ATOM 1150 O O . PHE A 1 79 ? -9.232 -4.174 -13.729 1.00 0.00 79 PHE A O 1
ATOM 1167 N N . ASP A 1 80 ? -8.418 -2.256 -14.423 1.00 0.00 80 ASP A N 1
ATOM 1168 C CA . ASP A 1 80 ? -8.325 -2.747 -15.825 1.00 0.00 80 ASP A CA 1
ATOM 1169 C C . ASP A 1 80 ? -6.867 -2.671 -16.287 1.00 0.00 80 ASP A C 1
ATOM 1170 O O . ASP A 1 80 ? -6.094 -1.874 -15.797 1.00 0.00 80 ASP A O 1
ATOM 1179 N N . LYS A 1 81 ? -6.484 -3.497 -17.221 1.00 0.00 81 LYS A N 1
ATOM 1180 C CA . LYS A 1 81 ? -5.073 -3.469 -17.704 1.00 0.00 81 LYS A CA 1
ATOM 1181 C C . LYS A 1 81 ? -4.766 -2.103 -18.321 1.00 0.00 81 LYS A C 1
ATOM 1182 O O . LYS A 1 81 ? -3.792 -1.461 -17.978 1.00 0.00 81 LYS A O 1
ATOM 1201 N N . LYS A 1 82 ? -5.586 -1.652 -19.230 1.00 0.00 82 LYS A N 1
ATOM 1202 C CA . LYS A 1 82 ? -5.337 -0.328 -19.869 1.00 0.00 82 LYS A CA 1
ATOM 1203 C C . LYS A 1 82 ? -5.646 0.788 -18.870 1.00 0.00 82 LYS A C 1
ATOM 1204 O O . LYS A 1 82 ? -5.040 1.841 -18.894 1.00 0.00 82 LYS A O 1
ATOM 1223 N N . SER A 1 83 ? -6.584 0.566 -17.990 1.00 0.00 83 SER A N 1
ATOM 1224 C CA . SER A 1 83 ? -6.932 1.616 -16.989 1.00 0.00 83 SER A CA 1
ATOM 1225 C C . SER A 1 83 ? -5.746 1.830 -16.044 1.00 0.00 83 SER A C 1
ATOM 1226 O O . SER A 1 83 ? -5.537 2.910 -15.525 1.00 0.00 83 SER A O 1
ATOM 1234 N N . TYR A 1 84 ? -4.970 0.806 -15.817 1.00 0.00 84 TYR A N 1
ATOM 1235 C CA . TYR A 1 84 ? -3.797 0.939 -14.907 1.00 0.00 84 TYR A CA 1
ATOM 1236 C C . TYR A 1 84 ? -2.775 1.897 -15.520 1.00 0.00 84 TYR A C 1
ATOM 1237 O O . TYR A 1 84 ? -2.132 2.658 -14.827 1.00 0.00 84 TYR A O 1
ATOM 1255 N N . MET A 1 85 ? -2.616 1.861 -16.814 1.00 0.00 85 MET A N 1
ATOM 1256 C CA . MET A 1 85 ? -1.632 2.766 -17.473 1.00 0.00 85 MET A CA 1
ATOM 1257 C C . MET A 1 85 ? -2.061 4.225 -17.295 1.00 0.00 85 MET A C 1
ATOM 1258 O O . MET A 1 85 ? -1.244 5.105 -17.112 1.00 0.00 85 MET A O 1
ATOM 1272 N N . SER A 1 86 ? -3.337 4.490 -17.364 1.00 0.00 86 SER A N 1
ATOM 1273 C CA . SER A 1 86 ? -3.819 5.893 -17.222 1.00 0.00 86 SER A CA 1
ATOM 1274 C C . SER A 1 86 ? -3.663 6.370 -15.774 1.00 0.00 86 SER A C 1
ATOM 1275 O O . SER A 1 86 ? -3.444 7.538 -15.520 1.00 0.00 86 SER A O 1
ATOM 1283 N N . TYR A 1 87 ? -3.786 5.487 -14.821 1.00 0.00 87 TYR A N 1
ATOM 1284 C CA . TYR A 1 87 ? -3.655 5.915 -13.396 1.00 0.00 87 TYR A CA 1
ATOM 1285 C C . TYR A 1 87 ? -2.179 6.116 -13.039 1.00 0.00 87 TYR A C 1
ATOM 1286 O O . TYR A 1 87 ? -1.827 7.028 -12.317 1.00 0.00 87 TYR A O 1
ATOM 1304 N N . ILE A 1 88 ? -1.314 5.271 -13.527 1.00 0.00 88 ILE A N 1
ATOM 1305 C CA . ILE A 1 88 ? 0.134 5.415 -13.200 1.00 0.00 88 ILE A CA 1
ATOM 1306 C C . ILE A 1 88 ? 0.739 6.559 -14.015 1.00 0.00 88 ILE A C 1
ATOM 1307 O O . ILE A 1 88 ? 1.714 7.163 -13.620 1.00 0.00 88 ILE A O 1
ATOM 1323 N N . LYS A 1 89 ? 0.174 6.862 -15.151 1.00 0.00 89 LYS A N 1
ATOM 1324 C CA . LYS A 1 89 ? 0.728 7.966 -15.984 1.00 0.00 89 LYS A CA 1
ATOM 1325 C C . LYS A 1 89 ? 0.321 9.315 -15.388 1.00 0.00 89 LYS A C 1
ATOM 1326 O O . LYS A 1 89 ? 1.153 10.149 -15.087 1.00 0.00 89 LYS A O 1
ATOM 1345 N N . GLY A 1 90 ? -0.953 9.540 -15.221 1.00 0.00 90 GLY A N 1
ATOM 1346 C CA . GLY A 1 90 ? -1.415 10.837 -14.651 1.00 0.00 90 GLY A CA 1
ATOM 1347 C C . GLY A 1 90 ? -0.980 10.955 -13.189 1.00 0.00 90 GLY A C 1
ATOM 1348 O O . GLY A 1 90 ? -0.867 12.040 -12.654 1.00 0.00 90 GLY A O 1
ATOM 1352 N N . TYR A 1 91 ? -0.730 9.853 -12.535 1.00 0.00 91 TYR A N 1
ATOM 1353 C CA . TYR A 1 91 ? -0.305 9.921 -11.112 1.00 0.00 91 TYR A CA 1
ATOM 1354 C C . TYR A 1 91 ? 1.187 10.226 -11.056 1.00 0.00 91 TYR A C 1
ATOM 1355 O O . TYR A 1 91 ? 1.642 11.005 -10.243 1.00 0.00 91 TYR A O 1
ATOM 1373 N N . MET A 1 92 ? 1.954 9.624 -11.921 1.00 0.00 92 MET A N 1
ATOM 1374 C CA . MET A 1 92 ? 3.414 9.894 -11.916 1.00 0.00 92 MET A CA 1
ATOM 1375 C C . MET A 1 92 ? 3.638 11.366 -12.255 1.00 0.00 92 MET A C 1
ATOM 1376 O O . MET A 1 92 ? 4.470 12.030 -11.670 1.00 0.00 92 MET A O 1
ATOM 1390 N N . LYS A 1 93 ? 2.889 11.883 -13.189 1.00 0.00 93 LYS A N 1
ATOM 1391 C CA . LYS A 1 93 ? 3.044 13.314 -13.559 1.00 0.00 93 LYS A CA 1
ATOM 1392 C C . LYS A 1 93 ? 2.637 14.177 -12.365 1.00 0.00 93 LYS A C 1
ATOM 1393 O O . LYS A 1 93 ? 3.246 15.189 -12.079 1.00 0.00 93 LYS A O 1
ATOM 1412 N N . ALA A 1 94 ? 1.614 13.777 -11.659 1.00 0.00 94 ALA A N 1
ATOM 1413 C CA . ALA A 1 94 ? 1.173 14.566 -10.475 1.00 0.00 94 ALA A CA 1
ATOM 1414 C C . ALA A 1 94 ? 2.352 14.724 -9.514 1.00 0.00 94 ALA A C 1
ATOM 1415 O O . ALA A 1 94 ? 2.630 15.802 -9.027 1.00 0.00 94 ALA A O 1
ATOM 1422 N N . ILE A 1 95 ? 3.054 13.656 -9.242 1.00 0.00 95 ILE A N 1
ATOM 1423 C CA . ILE A 1 95 ? 4.219 13.747 -8.319 1.00 0.00 95 ILE A CA 1
ATOM 1424 C C . ILE A 1 95 ? 5.291 14.637 -8.948 1.00 0.00 95 ILE A C 1
ATOM 1425 O O . ILE A 1 95 ? 5.915 15.438 -8.283 1.00 0.00 95 ILE A O 1
ATOM 1441 N N . LYS A 1 96 ? 5.507 14.511 -10.227 1.00 0.00 96 LYS A N 1
ATOM 1442 C CA . LYS A 1 96 ? 6.536 15.357 -10.891 1.00 0.00 96 LYS A CA 1
ATOM 1443 C C . LYS A 1 96 ? 6.282 16.825 -10.539 1.00 0.00 96 LYS A C 1
ATOM 1444 O O . LYS A 1 96 ? 7.202 17.591 -10.329 1.00 0.00 96 LYS A O 1
ATOM 1463 N N . ALA A 1 97 ? 5.040 17.222 -10.470 1.00 0.00 97 ALA A N 1
ATOM 1464 C CA . ALA A 1 97 ? 4.726 18.638 -10.129 1.00 0.00 97 ALA A CA 1
ATOM 1465 C C . ALA A 1 97 ? 4.984 18.879 -8.639 1.00 0.00 97 ALA A C 1
ATOM 1466 O O . ALA A 1 97 ? 5.475 19.917 -8.247 1.00 0.00 97 ALA A O 1
ATOM 1473 N N . ARG A 1 98 ? 4.652 17.930 -7.804 1.00 0.00 98 ARG A N 1
ATOM 1474 C CA . ARG A 1 98 ? 4.875 18.115 -6.343 1.00 0.00 98 ARG A CA 1
ATOM 1475 C C . ARG A 1 98 ? 6.370 18.340 -6.081 1.00 0.00 98 ARG A C 1
ATOM 1476 O O . ARG A 1 98 ? 6.750 19.056 -5.175 1.00 0.00 98 ARG A O 1
ATOM 1497 N N . LEU A 1 99 ? 7.218 17.744 -6.873 1.00 0.00 99 LEU A N 1
ATOM 1498 C CA . LEU A 1 99 ? 8.682 17.933 -6.676 1.00 0.00 99 LEU A CA 1
ATOM 1499 C C . LEU A 1 99 ? 9.072 19.341 -7.132 1.00 0.00 99 LEU A C 1
ATOM 1500 O O . LEU A 1 99 ? 9.773 20.056 -6.446 1.00 0.00 99 LEU A O 1
ATOM 1516 N N . GLN A 1 100 ? 8.619 19.740 -8.290 1.00 0.00 100 GLN A N 1
ATOM 1517 C CA . GLN A 1 100 ? 8.957 21.098 -8.801 1.00 0.00 100 GLN A CA 1
ATOM 1518 C C . GLN A 1 100 ? 8.547 22.154 -7.773 1.00 0.00 100 GLN A C 1
ATOM 1519 O O . GLN A 1 100 ? 9.219 23.150 -7.591 1.00 0.00 100 GLN A O 1
ATOM 1533 N N . GLU A 1 101 ? 7.446 21.949 -7.102 1.00 0.00 101 GLU A N 1
ATOM 1534 C CA . GLU A 1 101 ? 6.993 22.947 -6.092 1.00 0.00 101 GLU A CA 1
ATOM 1535 C C . GLU A 1 101 ? 7.780 22.762 -4.793 1.00 0.00 101 GLU A C 1
ATOM 1536 O O . GLU A 1 101 ? 8.023 23.704 -4.066 1.00 0.00 101 GLU A O 1
ATOM 1548 N N . SER A 1 102 ? 8.174 21.556 -4.491 1.00 0.00 102 SER A N 1
ATOM 1549 C CA . SER A 1 102 ? 8.939 21.319 -3.234 1.00 0.00 102 SER A CA 1
ATOM 1550 C C . SER A 1 102 ? 10.413 21.090 -3.563 1.00 0.00 102 SER A C 1
ATOM 1551 O O . SER A 1 102 ? 11.240 21.967 -3.406 1.00 0.00 102 SER A O 1
ATOM 1559 N N . ASN A 1 103 ? 10.749 19.915 -4.014 1.00 0.00 103 ASN A N 1
ATOM 1560 C CA . ASN A 1 103 ? 12.171 19.623 -4.350 1.00 0.00 103 ASN A CA 1
ATOM 1561 C C . ASN A 1 103 ? 12.281 19.249 -5.834 1.00 0.00 103 ASN A C 1
ATOM 1562 O O . ASN A 1 103 ? 11.867 18.176 -6.228 1.00 0.00 103 ASN A O 1
ATOM 1573 N N . PRO A 1 104 ? 12.840 20.141 -6.615 1.00 0.00 104 PRO A N 1
ATOM 1574 C CA . PRO A 1 104 ? 13.020 19.922 -8.060 1.00 0.00 104 PRO A CA 1
ATOM 1575 C C . PRO A 1 104 ? 14.156 18.927 -8.311 1.00 0.00 104 PRO A C 1
ATOM 1576 O O . PRO A 1 104 ? 14.249 18.329 -9.365 1.00 0.00 104 PRO A O 1
ATOM 1587 N N . GLU A 1 105 ? 15.019 18.740 -7.349 1.00 0.00 105 GLU A N 1
ATOM 1588 C CA . GLU A 1 105 ? 16.143 17.780 -7.531 1.00 0.00 105 GLU A CA 1
ATOM 1589 C C . GLU A 1 105 ? 15.603 16.350 -7.446 1.00 0.00 105 GLU A C 1
ATOM 1590 O O . GLU A 1 105 ? 16.284 15.397 -7.767 1.00 0.00 105 GLU A O 1
ATOM 1602 N N . ARG A 1 106 ? 14.378 16.197 -7.016 1.00 0.00 106 ARG A N 1
ATOM 1603 C CA . ARG A 1 106 ? 13.786 14.832 -6.910 1.00 0.00 106 ARG A CA 1
ATOM 1604 C C . ARG A 1 106 ? 13.008 14.512 -8.189 1.00 0.00 106 ARG A C 1
ATOM 1605 O O . ARG A 1 106 ? 12.421 13.458 -8.322 1.00 0.00 106 ARG A O 1
ATOM 1626 N N . VAL A 1 107 ? 12.992 15.418 -9.129 1.00 0.00 107 VAL A N 1
ATOM 1627 C CA . VAL A 1 107 ? 12.246 15.176 -10.395 1.00 0.00 107 VAL A CA 1
ATOM 1628 C C . VAL A 1 107 ? 12.959 14.132 -11.273 1.00 0.00 107 VAL A C 1
ATOM 1629 O O . VAL A 1 107 ? 12.308 13.275 -11.839 1.00 0.00 107 VAL A O 1
ATOM 1642 N N . PRO A 1 108 ? 14.266 14.229 -11.387 1.00 0.00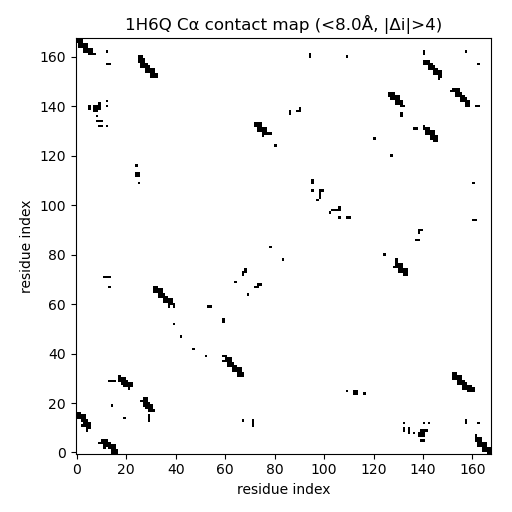 108 PRO A N 1
ATOM 1643 C CA . PRO A 1 108 ? 15.047 13.294 -12.219 1.00 0.00 108 PRO A CA 1
ATOM 1644 C C . PRO A 1 108 ? 15.215 11.942 -11.519 1.00 0.00 108 PRO A C 1
ATOM 1645 O O . PRO A 1 108 ? 14.919 10.906 -12.078 1.00 0.00 108 PRO A O 1
ATOM 1656 N N . VAL A 1 109 ? 15.688 11.938 -10.304 1.00 0.00 109 VAL A N 1
ATOM 1657 C CA . VAL A 1 109 ? 15.870 10.649 -9.586 1.00 0.00 109 VAL A CA 1
ATOM 1658 C C . VAL A 1 109 ? 14.522 9.933 -9.467 1.00 0.00 109 VAL A C 1
ATOM 1659 O O . VAL A 1 109 ? 14.439 8.724 -9.557 1.00 0.00 109 VAL A O 1
ATOM 1672 N N . PHE A 1 110 ? 13.468 10.673 -9.262 1.00 0.00 110 PHE A N 1
ATOM 1673 C CA . PHE A 1 110 ? 12.121 10.048 -9.129 1.00 0.00 110 PHE A CA 1
ATOM 1674 C C . PHE A 1 110 ? 11.662 9.483 -10.478 1.00 0.00 110 PHE A C 1
ATOM 1675 O O . PHE A 1 110 ? 11.019 8.456 -10.543 1.00 0.00 110 PHE A O 1
ATOM 1692 N N . GLU A 1 111 ? 11.963 10.158 -11.552 1.00 0.00 111 GLU A N 1
ATOM 1693 C CA . GLU A 1 111 ? 11.518 9.668 -12.890 1.00 0.00 111 GLU A CA 1
ATOM 1694 C C . GLU A 1 111 ? 12.256 8.379 -13.273 1.00 0.00 111 GLU A C 1
ATOM 1695 O O . GLU A 1 111 ? 11.654 7.416 -13.703 1.00 0.00 111 GLU A O 1
ATOM 1707 N N . LYS A 1 112 ? 13.555 8.359 -13.148 1.00 0.00 112 LYS A N 1
ATOM 1708 C CA . LYS A 1 112 ? 14.323 7.139 -13.533 1.00 0.00 112 LYS A CA 1
ATOM 1709 C C . LYS A 1 112 ? 13.981 5.966 -12.608 1.00 0.00 112 LYS A C 1
ATOM 1710 O O . LYS A 1 112 ? 13.700 4.873 -13.059 1.00 0.00 112 LYS A O 1
ATOM 1729 N N . ASN A 1 113 ? 14.016 6.172 -11.321 1.00 0.00 113 ASN A N 1
ATOM 1730 C CA . ASN A 1 113 ? 13.709 5.054 -10.379 1.00 0.00 113 ASN A CA 1
ATOM 1731 C C . ASN A 1 113 ? 12.253 4.603 -10.540 1.00 0.00 113 ASN A C 1
ATOM 1732 O O . ASN A 1 113 ? 11.968 3.427 -10.651 1.00 0.00 113 ASN A O 1
ATOM 1743 N N . ALA A 1 114 ? 11.330 5.524 -10.540 1.00 0.00 114 ALA A N 1
ATOM 1744 C CA . ALA A 1 114 ? 9.893 5.145 -10.677 1.00 0.00 114 ALA A CA 1
ATOM 1745 C C . ALA A 1 114 ? 9.649 4.471 -12.031 1.00 0.00 114 ALA A C 1
ATOM 1746 O O . ALA A 1 114 ? 8.801 3.611 -12.159 1.00 0.00 114 ALA A O 1
ATOM 1753 N N . ILE A 1 115 ? 10.377 4.855 -13.042 1.00 0.00 115 ILE A N 1
ATOM 1754 C CA . ILE A 1 115 ? 10.174 4.233 -14.381 1.00 0.00 115 ILE A CA 1
ATOM 1755 C C . ILE A 1 115 ? 10.630 2.767 -14.337 1.00 0.00 115 ILE A C 1
ATOM 1756 O O . ILE A 1 115 ? 10.009 1.898 -14.915 1.00 0.00 115 ILE A O 1
ATOM 1772 N N . GLY A 1 116 ? 11.710 2.489 -13.662 1.00 0.00 116 GLY A N 1
ATOM 1773 C CA . GLY A 1 116 ? 12.201 1.083 -13.592 1.00 0.00 116 GLY A CA 1
ATOM 1774 C C . GLY A 1 116 ? 11.195 0.215 -12.832 1.00 0.00 116 GLY A C 1
ATOM 1775 O O . GLY A 1 116 ? 10.837 -0.862 -13.267 1.00 0.00 116 GLY A O 1
ATOM 1779 N N . PHE A 1 117 ? 10.743 0.669 -11.695 1.00 0.00 117 PHE A N 1
ATOM 1780 C CA . PHE A 1 117 ? 9.767 -0.134 -10.904 1.00 0.00 117 PHE A CA 1
ATOM 1781 C C . PHE A 1 117 ? 8.487 -0.347 -11.714 1.00 0.00 117 PHE A C 1
ATOM 1782 O O . PHE A 1 117 ? 7.920 -1.421 -11.723 1.00 0.00 117 PHE A O 1
ATOM 1799 N N . VAL A 1 118 ? 8.020 0.668 -12.388 1.00 0.00 118 VAL A N 1
ATOM 1800 C CA . VAL A 1 118 ? 6.772 0.516 -13.188 1.00 0.00 118 VAL A CA 1
ATOM 1801 C C . VAL A 1 118 ? 6.965 -0.568 -14.251 1.00 0.00 118 VAL A C 1
ATOM 1802 O O . VAL A 1 118 ? 6.054 -1.301 -14.576 1.00 0.00 118 VAL A O 1
ATOM 1815 N N . LYS A 1 119 ? 8.143 -0.670 -14.802 1.00 0.00 119 LYS A N 1
ATOM 1816 C CA . LYS A 1 119 ? 8.389 -1.701 -15.851 1.00 0.00 119 LYS A CA 1
ATOM 1817 C C . LYS A 1 119 ? 8.334 -3.100 -15.231 1.00 0.00 119 LYS A C 1
ATOM 1818 O O . LYS A 1 119 ? 7.843 -4.034 -15.832 1.00 0.00 119 LYS A O 1
ATOM 1837 N N . LYS A 1 120 ? 8.841 -3.255 -14.039 1.00 0.00 120 LYS A N 1
ATOM 1838 C CA . LYS A 1 120 ? 8.819 -4.600 -13.396 1.00 0.00 120 LYS A CA 1
ATOM 1839 C C . LYS A 1 120 ? 7.427 -4.881 -12.823 1.00 0.00 120 LYS A C 1
ATOM 1840 O O . LYS A 1 120 ? 7.082 -6.010 -12.536 1.00 0.00 120 LYS A O 1
ATOM 1859 N N . ILE A 1 121 ? 6.626 -3.865 -12.649 1.00 0.00 121 ILE A N 1
ATOM 1860 C CA . ILE A 1 121 ? 5.261 -4.082 -12.091 1.00 0.00 121 ILE A CA 1
ATOM 1861 C C . ILE A 1 121 ? 4.308 -4.522 -13.212 1.00 0.00 121 ILE A C 1
ATOM 1862 O O . ILE A 1 121 ? 3.443 -5.353 -13.013 1.00 0.00 121 ILE A O 1
ATOM 1878 N N . LEU A 1 122 ? 4.455 -3.970 -14.385 1.00 0.00 122 LEU A N 1
ATOM 1879 C CA . LEU A 1 122 ? 3.554 -4.356 -15.510 1.00 0.00 122 LEU A CA 1
ATOM 1880 C C . LEU A 1 122 ? 3.736 -5.843 -15.829 1.00 0.00 122 LEU A C 1
ATOM 1881 O O . LEU A 1 122 ? 2.813 -6.513 -16.248 1.00 0.00 122 LEU A O 1
ATOM 1897 N N . ALA A 1 123 ? 4.916 -6.364 -15.638 1.00 0.00 123 ALA A N 1
ATOM 1898 C CA . ALA A 1 123 ? 5.153 -7.805 -15.934 1.00 0.00 123 ALA A CA 1
ATOM 1899 C C . ALA A 1 123 ? 4.130 -8.660 -15.181 1.00 0.00 123 ALA A C 1
ATOM 1900 O O . ALA A 1 123 ? 3.800 -9.755 -15.591 1.00 0.00 123 ALA A O 1
ATOM 1907 N N . ASN A 1 124 ? 3.624 -8.168 -14.084 1.00 0.00 124 ASN A N 1
ATOM 1908 C CA . ASN A 1 124 ? 2.621 -8.951 -13.307 1.00 0.00 124 ASN A CA 1
ATOM 1909 C C . ASN A 1 124 ? 1.750 -7.993 -12.494 1.00 0.00 124 ASN A C 1
ATOM 1910 O O . ASN A 1 124 ? 1.627 -8.118 -11.291 1.00 0.00 124 ASN A O 1
ATOM 1921 N N . PHE A 1 125 ? 1.147 -7.034 -13.141 1.00 0.00 125 PHE A N 1
ATOM 1922 C CA . PHE A 1 125 ? 0.286 -6.066 -12.406 1.00 0.00 125 PHE A CA 1
ATOM 1923 C C . PHE A 1 125 ? -0.851 -6.815 -11.710 1.00 0.00 125 PHE A C 1
ATOM 1924 O O . PHE A 1 125 ? -1.431 -6.335 -10.755 1.00 0.00 125 PHE A O 1
ATOM 1941 N N . LYS A 1 126 ? -1.175 -7.990 -12.178 1.00 0.00 126 LYS A N 1
ATOM 1942 C CA . LYS A 1 126 ? -2.273 -8.768 -11.537 1.00 0.00 126 LYS A CA 1
ATOM 1943 C C . LYS A 1 126 ? -1.761 -9.385 -10.234 1.00 0.00 126 LYS A C 1
ATOM 1944 O O . LYS A 1 126 ? -2.430 -9.364 -9.220 1.00 0.00 126 LYS A O 1
ATOM 1963 N N . ASP A 1 127 ? -0.576 -9.931 -10.254 1.00 0.00 127 ASP A N 1
ATOM 1964 C CA . ASP A 1 127 ? -0.017 -10.544 -9.017 1.00 0.00 127 ASP A CA 1
ATOM 1965 C C . ASP A 1 127 ? 0.203 -9.453 -7.965 1.00 0.00 127 ASP A C 1
ATOM 1966 O O . ASP A 1 127 ? 0.189 -9.710 -6.778 1.00 0.00 127 ASP A O 1
ATOM 1975 N N . TYR A 1 128 ? 0.406 -8.237 -8.394 1.00 0.00 128 TYR A N 1
ATOM 1976 C CA . TYR A 1 128 ? 0.626 -7.130 -7.422 1.00 0.00 128 TYR A CA 1
ATOM 1977 C C . TYR A 1 128 ? -0.726 -6.582 -6.960 1.00 0.00 128 TYR A C 1
ATOM 1978 O O . TYR A 1 128 ? -0.811 -5.830 -6.010 1.00 0.00 128 TYR A O 1
ATOM 1996 N N . ASP A 1 129 ? -1.785 -6.954 -7.626 1.00 0.00 129 ASP A N 1
ATOM 1997 C CA . ASP A 1 129 ? -3.132 -6.456 -7.225 1.00 0.00 129 ASP A CA 1
ATOM 1998 C C . ASP A 1 129 ? -3.099 -4.935 -7.092 1.00 0.00 129 ASP A C 1
ATOM 1999 O O . ASP A 1 129 ? -2.071 -4.306 -7.250 1.00 0.00 129 ASP A O 1
ATOM 2008 N N . PHE A 1 130 ? -4.218 -4.340 -6.792 1.00 0.00 130 PHE A N 1
ATOM 2009 C CA . PHE A 1 130 ? -4.261 -2.862 -6.633 1.00 0.00 130 PHE A CA 1
ATOM 2010 C C . PHE A 1 130 ? -5.147 -2.526 -5.434 1.00 0.00 130 PHE A C 1
ATOM 2011 O O . PHE A 1 130 ? -6.306 -2.890 -5.385 1.00 0.00 13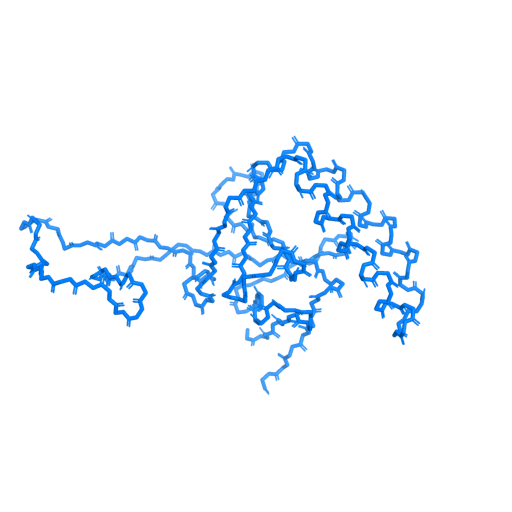0 PHE A O 1
ATOM 2028 N N . TYR A 1 131 ? -4.612 -1.850 -4.455 1.00 0.00 131 TYR A N 1
ATOM 2029 C CA . TYR A 1 131 ? -5.427 -1.515 -3.256 1.00 0.00 131 TYR A CA 1
ATOM 2030 C C . TYR A 1 131 ? -5.861 -0.051 -3.291 1.00 0.00 131 TYR A C 1
ATOM 2031 O O . TYR A 1 131 ? -5.408 0.731 -4.104 1.00 0.00 131 TYR A O 1
ATOM 2049 N N . ILE A 1 132 ? -6.735 0.323 -2.396 1.00 0.00 132 ILE A N 1
ATOM 2050 C CA . ILE A 1 132 ? -7.205 1.736 -2.347 1.00 0.00 132 ILE A CA 1
ATOM 2051 C C . ILE A 1 132 ? -7.720 2.044 -0.937 1.00 0.00 132 ILE A C 1
ATOM 2052 O O . ILE A 1 132 ? -8.321 1.209 -0.292 1.00 0.00 132 ILE A O 1
ATOM 2068 N N . GLY A 1 133 ? -7.482 3.232 -0.449 1.00 0.00 133 GLY A N 1
ATOM 2069 C CA . GLY A 1 133 ? -7.952 3.584 0.924 1.00 0.00 133 GLY A CA 1
ATOM 2070 C C . GLY A 1 133 ? -9.441 3.937 0.893 1.00 0.00 133 GLY A C 1
ATOM 2071 O O . GLY A 1 133 ? -10.080 3.891 -0.140 1.00 0.00 133 GLY A O 1
ATOM 2075 N N . GLU A 1 134 ? -9.998 4.290 2.022 1.00 0.00 134 GLU A N 1
ATOM 2076 C CA . GLU A 1 134 ? -11.445 4.648 2.066 1.00 0.00 134 GLU A CA 1
ATOM 2077 C C . GLU A 1 134 ? -11.687 5.905 1.228 1.00 0.00 134 GLU A C 1
ATOM 2078 O O . GLU A 1 134 ? -12.796 6.191 0.823 1.00 0.00 134 GLU A O 1
ATOM 2090 N N . SER A 1 135 ? -10.655 6.657 0.964 1.00 0.00 135 SER A N 1
ATOM 2091 C CA . SER A 1 135 ? -10.822 7.894 0.153 1.00 0.00 135 SER A CA 1
ATOM 2092 C C . SER A 1 135 ? -11.467 7.533 -1.185 1.00 0.00 135 SER A C 1
ATOM 2093 O O . SER A 1 135 ? -12.225 8.300 -1.748 1.00 0.00 135 SER A O 1
ATOM 2101 N N . MET A 1 136 ? -11.163 6.372 -1.699 1.00 0.00 136 MET A N 1
ATOM 2102 C CA . MET A 1 136 ? -11.745 5.947 -3.003 1.00 0.00 136 MET A CA 1
ATOM 2103 C C . MET A 1 136 ? -11.245 6.875 -4.112 1.00 0.00 136 MET A C 1
ATOM 2104 O O . MET A 1 136 ? -12.020 7.446 -4.854 1.00 0.00 136 MET A O 1
ATOM 2118 N N . ASP A 1 137 ? -9.954 7.028 -4.231 1.00 0.00 137 ASP A N 1
ATOM 2119 C CA . ASP A 1 137 ? -9.401 7.915 -5.292 1.00 0.00 137 ASP A CA 1
ATOM 2120 C C . ASP A 1 137 ? -8.329 7.149 -6.082 1.00 0.00 137 ASP A C 1
ATOM 2121 O O . ASP A 1 137 ? -7.342 6.719 -5.516 1.00 0.00 137 ASP A O 1
ATOM 2130 N N . PRO A 1 138 ? -8.547 7.004 -7.367 1.00 0.00 138 PRO A N 1
ATOM 2131 C CA . PRO A 1 138 ? -7.607 6.291 -8.249 1.00 0.00 138 PRO A CA 1
ATOM 2132 C C . PRO A 1 138 ? -6.374 7.152 -8.528 1.00 0.00 138 PRO A C 1
ATOM 2133 O O . PRO A 1 138 ? -5.490 6.768 -9.268 1.00 0.00 138 PRO A O 1
ATOM 2144 N N . ASP A 1 139 ? -6.304 8.311 -7.934 1.00 0.00 139 ASP A N 1
ATOM 2145 C CA . ASP A 1 139 ? -5.126 9.190 -8.155 1.00 0.00 139 ASP A CA 1
ATOM 2146 C C . ASP A 1 139 ? -4.444 9.465 -6.812 1.00 0.00 139 ASP A C 1
ATOM 2147 O O . ASP A 1 139 ? -3.607 10.338 -6.697 1.00 0.00 139 ASP A O 1
ATOM 2156 N N . ALA A 1 140 ? -4.798 8.727 -5.792 1.00 0.00 140 ALA A N 1
ATOM 2157 C CA . ALA A 1 140 ? -4.166 8.954 -4.461 1.00 0.00 140 ALA A CA 1
ATOM 2158 C C . ALA A 1 140 ? -3.042 7.939 -4.243 1.00 0.00 140 ALA A C 1
ATOM 2159 O O . ALA A 1 140 ? -2.489 7.399 -5.180 1.00 0.00 140 ALA A O 1
ATOM 2166 N N . MET A 1 141 ? -2.698 7.678 -3.010 1.00 0.00 141 MET A N 1
ATOM 2167 C CA . MET A 1 141 ? -1.609 6.700 -2.730 1.00 0.00 141 MET A CA 1
ATOM 2168 C C . MET A 1 141 ? -2.038 5.312 -3.203 1.00 0.00 141 MET A C 1
ATOM 2169 O O . MET A 1 141 ? -3.042 4.780 -2.772 1.00 0.00 141 MET A O 1
ATOM 2183 N N . VAL A 1 142 ? -1.287 4.719 -4.090 1.00 0.00 142 VAL A N 1
ATOM 2184 C CA . VAL A 1 142 ? -1.654 3.366 -4.593 1.00 0.00 142 VAL A CA 1
ATOM 2185 C C . VAL A 1 142 ? -0.711 2.323 -3.991 1.00 0.00 142 VAL A C 1
ATOM 2186 O O . VAL A 1 142 ? 0.488 2.374 -4.180 1.00 0.00 142 VAL A O 1
ATOM 2199 N N . VAL A 1 143 ? -1.242 1.371 -3.271 1.00 0.00 143 VAL A N 1
ATOM 2200 C CA . VAL A 1 143 ? -0.373 0.325 -2.665 1.00 0.00 143 VAL A CA 1
ATOM 2201 C C . VAL A 1 143 ? -0.604 -1.006 -3.379 1.00 0.00 143 VAL A C 1
ATOM 2202 O O . VAL A 1 143 ? -1.717 -1.348 -3.728 1.00 0.00 143 VAL A O 1
ATOM 2215 N N . LEU A 1 144 ? 0.435 -1.765 -3.589 1.00 0.00 144 LEU A N 1
ATOM 2216 C CA . LEU A 1 144 ? 0.269 -3.078 -4.270 1.00 0.00 144 LEU A CA 1
ATOM 2217 C C . LEU A 1 144 ? 0.618 -4.195 -3.287 1.00 0.00 144 LEU A C 1
ATOM 2218 O O . LEU A 1 144 ? 1.538 -4.077 -2.501 1.00 0.00 144 LEU A O 1
ATOM 2234 N N . MET A 1 145 ? -0.107 -5.279 -3.317 1.00 0.00 145 MET A N 1
ATOM 2235 C CA . MET A 1 145 ? 0.189 -6.394 -2.376 1.00 0.00 145 MET A CA 1
ATOM 2236 C C . MET A 1 145 ? 0.884 -7.528 -3.130 1.00 0.00 145 MET A C 1
ATOM 2237 O O . MET A 1 145 ? 0.345 -8.091 -4.061 1.00 0.00 145 MET A O 1
ATOM 2251 N N . ASN A 1 146 ? 2.079 -7.865 -2.734 1.00 0.00 146 ASN A N 1
ATOM 2252 C CA . ASN A 1 146 ? 2.812 -8.963 -3.424 1.00 0.00 146 ASN A CA 1
ATOM 2253 C C . ASN A 1 146 ? 3.510 -9.838 -2.382 1.00 0.00 146 ASN A C 1
ATOM 2254 O O . ASN A 1 146 ? 3.945 -9.365 -1.352 1.00 0.00 146 ASN A O 1
ATOM 2265 N N . TYR A 1 147 ? 3.618 -11.112 -2.641 1.00 0.00 147 TYR A N 1
ATOM 2266 C CA . TYR A 1 147 ? 4.287 -12.015 -1.664 1.00 0.00 147 TYR A CA 1
ATOM 2267 C C . TYR A 1 147 ? 5.794 -12.034 -1.933 1.00 0.00 147 TYR A C 1
ATOM 2268 O O . TYR A 1 147 ? 6.232 -11.936 -3.063 1.00 0.00 147 TYR A O 1
ATOM 2286 N N . ARG A 1 148 ? 6.589 -12.161 -0.906 1.00 0.00 148 ARG A N 1
ATOM 2287 C CA . ARG A 1 148 ? 8.065 -12.188 -1.106 1.00 0.00 148 ARG A CA 1
ATOM 2288 C C . ARG A 1 148 ? 8.431 -13.348 -2.034 1.00 0.00 148 ARG A C 1
ATOM 2289 O O . ARG A 1 148 ? 7.574 -13.989 -2.609 1.00 0.00 148 ARG A O 1
ATOM 2310 N N . GLU A 1 149 ? 9.697 -13.622 -2.186 1.00 0.00 149 GLU A N 1
ATOM 2311 C CA . GLU A 1 149 ? 10.112 -14.741 -3.078 1.00 0.00 149 GLU A CA 1
ATOM 2312 C C . GLU A 1 149 ? 9.683 -16.073 -2.459 1.00 0.00 149 GLU A C 1
ATOM 2313 O O . GLU A 1 149 ? 9.626 -17.088 -3.123 1.00 0.00 149 GLU A O 1
ATOM 2325 N N . ASP A 1 150 ? 9.383 -16.076 -1.190 1.00 0.00 150 ASP A N 1
ATOM 2326 C CA . ASP A 1 150 ? 8.957 -17.340 -0.528 1.00 0.00 150 ASP A CA 1
ATOM 2327 C C . ASP A 1 150 ? 7.448 -17.521 -0.697 1.00 0.00 150 ASP A C 1
ATOM 2328 O O . ASP A 1 150 ? 6.983 -18.543 -1.162 1.00 0.00 150 ASP A O 1
ATOM 2337 N N . GLY A 1 151 ? 6.679 -16.537 -0.322 1.00 0.00 151 GLY A N 1
ATOM 2338 C CA . GLY A 1 151 ? 5.200 -16.652 -0.460 1.00 0.00 151 GLY A CA 1
ATOM 2339 C C . GLY A 1 151 ? 4.559 -16.649 0.928 1.00 0.00 151 GLY A C 1
ATOM 2340 O O . GLY A 1 151 ? 3.408 -16.295 1.092 1.00 0.00 151 GLY A O 1
ATOM 2344 N N . ILE A 1 152 ? 5.296 -17.044 1.930 1.00 0.00 152 ILE A N 1
ATOM 2345 C CA . ILE A 1 152 ? 4.730 -17.068 3.306 1.00 0.00 152 ILE A CA 1
ATOM 2346 C C . ILE A 1 152 ? 4.873 -15.680 3.947 1.00 0.00 152 ILE A C 1
ATOM 2347 O O . ILE A 1 152 ? 4.539 -15.482 5.099 1.00 0.00 152 ILE A O 1
ATOM 2363 N N . THR A 1 153 ? 5.371 -14.722 3.214 1.00 0.00 153 THR A N 1
ATOM 2364 C CA . THR A 1 153 ? 5.537 -13.357 3.788 1.00 0.00 153 THR A CA 1
ATOM 2365 C C . THR A 1 153 ? 4.789 -12.336 2.918 1.00 0.00 153 THR A C 1
ATOM 2366 O O . THR A 1 153 ? 5.281 -11.933 1.884 1.00 0.00 153 THR A O 1
ATOM 2377 N N . PRO A 1 154 ? 3.624 -11.940 3.373 1.00 0.00 154 PRO A N 1
ATOM 2378 C CA . PRO A 1 154 ? 2.789 -10.955 2.662 1.00 0.00 154 PRO A CA 1
ATOM 2379 C C . PRO A 1 154 ? 3.307 -9.539 2.933 1.00 0.00 154 PRO A C 1
ATOM 2380 O O . PRO A 1 154 ? 3.408 -9.114 4.067 1.00 0.00 154 PRO A O 1
ATOM 2391 N N . TYR A 1 155 ? 3.642 -8.804 1.906 1.00 0.00 155 TYR A N 1
ATOM 2392 C CA . TYR A 1 155 ? 4.157 -7.421 2.125 1.00 0.00 155 TYR A CA 1
ATOM 2393 C C . TYR A 1 155 ? 3.601 -6.482 1.049 1.00 0.00 155 TYR A C 1
ATOM 2394 O O . TYR A 1 155 ? 3.362 -6.878 -0.073 1.00 0.00 155 TYR A O 1
ATOM 2412 N N . MET A 1 156 ? 3.403 -5.238 1.388 1.00 0.00 156 MET A N 1
ATOM 2413 C CA . MET A 1 156 ? 2.872 -4.266 0.391 1.00 0.00 156 MET A CA 1
ATOM 2414 C C . MET A 1 156 ? 3.884 -3.132 0.212 1.00 0.00 156 MET A C 1
ATOM 2415 O O . MET A 1 156 ? 4.720 -2.897 1.062 1.00 0.00 156 MET A O 1
ATOM 2429 N N . ILE A 1 157 ? 3.821 -2.432 -0.886 1.00 0.00 157 ILE A N 1
ATOM 2430 C CA . ILE A 1 157 ? 4.787 -1.322 -1.112 1.00 0.00 157 ILE A CA 1
ATOM 2431 C C . ILE A 1 157 ? 4.042 0.013 -1.192 1.00 0.00 157 ILE A C 1
ATOM 2432 O O . ILE A 1 157 ? 2.964 0.105 -1.745 1.00 0.00 157 ILE A O 1
ATOM 2448 N N . PHE A 1 158 ? 4.618 1.050 -0.645 1.00 0.00 158 PHE A N 1
ATOM 2449 C CA . PHE A 1 158 ? 3.961 2.386 -0.685 1.00 0.00 158 PHE A CA 1
ATOM 2450 C C . PHE A 1 158 ? 4.941 3.402 -1.278 1.00 0.00 158 PHE A C 1
ATOM 2451 O O . PHE A 1 158 ? 5.963 3.703 -0.695 1.00 0.00 158 PHE A O 1
ATOM 2468 N N . PHE A 1 159 ? 4.640 3.928 -2.435 1.00 0.00 159 PHE A N 1
ATOM 2469 C CA . PHE A 1 159 ? 5.559 4.920 -3.066 1.00 0.00 159 PHE A CA 1
ATOM 2470 C C . PHE A 1 159 ? 6.057 5.905 -2.006 1.00 0.00 159 PHE A C 1
ATOM 2471 O O . PHE A 1 159 ? 5.284 6.606 -1.385 1.00 0.00 159 PHE A O 1
ATOM 2488 N N . LYS A 1 160 ? 7.344 5.958 -1.790 1.00 0.00 160 LYS A N 1
ATOM 2489 C CA . LYS A 1 160 ? 7.890 6.892 -0.765 1.00 0.00 160 LYS A CA 1
ATOM 2490 C C . LYS A 1 160 ? 7.699 8.340 -1.226 1.00 0.00 160 LYS A C 1
ATOM 2491 O O . LYS A 1 160 ? 7.572 9.242 -0.422 1.00 0.00 160 LYS A O 1
ATOM 2510 N N . ASP A 1 161 ? 7.675 8.573 -2.510 1.00 0.00 161 ASP A N 1
ATOM 2511 C CA . ASP A 1 161 ? 7.490 9.965 -3.010 1.00 0.00 161 ASP A CA 1
ATOM 2512 C C . ASP A 1 161 ? 6.180 10.534 -2.460 1.00 0.00 161 ASP A C 1
ATOM 2513 O O . ASP A 1 161 ? 6.100 11.687 -2.088 1.00 0.00 161 ASP A O 1
ATOM 2522 N N . GLY A 1 162 ? 5.153 9.732 -2.405 1.00 0.00 162 GLY A N 1
ATOM 2523 C CA . GLY A 1 162 ? 3.850 10.226 -1.876 1.00 0.00 162 GLY A CA 1
ATOM 2524 C C . GLY A 1 162 ? 3.618 9.649 -0.479 1.00 0.00 162 GLY A C 1
ATOM 2525 O O . GLY A 1 162 ? 2.532 9.216 -0.148 1.00 0.00 162 GLY A O 1
ATOM 2529 N N . LEU A 1 163 ? 4.631 9.636 0.343 1.00 0.00 163 LEU A N 1
ATOM 2530 C CA . LEU A 1 163 ? 4.471 9.083 1.717 1.00 0.00 163 LEU A CA 1
ATOM 2531 C C . LEU A 1 163 ? 5.286 9.923 2.702 1.00 0.00 163 LEU A C 1
ATOM 2532 O O . LEU A 1 163 ? 6.472 10.125 2.528 1.00 0.00 163 LEU A O 1
ATOM 2548 N N . VAL A 1 164 ? 4.661 10.415 3.736 1.00 0.00 164 VAL A N 1
ATOM 2549 C CA . VAL A 1 164 ? 5.400 11.240 4.730 1.00 0.00 164 VAL A CA 1
ATOM 2550 C C . VAL A 1 164 ? 5.472 10.491 6.061 1.00 0.00 164 VAL A C 1
ATOM 2551 O O . VAL A 1 164 ? 4.671 9.622 6.346 1.00 0.00 164 VAL A O 1
ATOM 2564 N N . SER A 1 165 ? 6.429 10.829 6.875 1.00 0.00 165 SER A N 1
ATOM 2565 C CA . SER A 1 165 ? 6.567 10.147 8.193 1.00 0.00 165 SER A CA 1
ATOM 2566 C C . SER A 1 165 ? 5.999 11.047 9.292 1.00 0.00 165 SER A C 1
ATOM 2567 O O . SER A 1 165 ? 6.195 12.245 9.289 1.00 0.00 165 SER A O 1
ATOM 2575 N N . GLU A 1 166 ? 5.296 10.478 10.231 1.00 0.00 166 GLU A N 1
ATOM 2576 C CA . GLU A 1 166 ? 4.717 11.302 11.328 1.00 0.00 166 GLU A CA 1
ATOM 2577 C C . GLU A 1 166 ? 5.107 10.700 12.679 1.00 0.00 166 GLU A C 1
ATOM 2578 O O . GLU A 1 166 ? 4.836 9.549 12.959 1.00 0.00 166 GLU A O 1
ATOM 2590 N N . LYS A 1 167 ? 5.742 11.470 13.518 1.00 0.00 167 LYS A N 1
ATOM 2591 C CA . LYS A 1 167 ? 6.153 10.946 14.851 1.00 0.00 167 LYS A CA 1
ATOM 2592 C C . LYS A 1 167 ? 5.040 11.210 15.869 1.00 0.00 167 LYS A C 1
ATOM 2593 O O . LYS A 1 167 ? 4.429 12.260 15.876 1.00 0.00 167 LYS A O 1
ATOM 2612 N N . PHE A 1 168 ? 4.774 10.265 16.730 1.00 0.00 168 PHE A N 1
ATOM 2613 C CA . PHE A 1 168 ? 3.702 10.463 17.746 1.00 0.00 168 PHE A CA 1
ATOM 2614 C C . PHE A 1 168 ? 4.113 11.581 18.706 1.00 0.00 168 PHE A C 1
ATOM 2615 O O . PHE A 1 168 ? 3.771 12.722 18.437 1.00 0.00 168 PHE A O 1
#

Radius of gyration: 18.14 Å; Cα contacts (8 Å, |Δi|>4): 260; chains: 1; bounding box: 50×49×38 Å